Protein 5O99 (pdb70)

B-factor: mean 18.37, std 28.52, range [0.46, 186.75]

Structure (mmCIF, N/CA/C/O backbone):
data_5O99
#
_entry.id   5O99
#
_cell.length_a   29.740
_cell.length_b   52.910
_cell.length_c   31.660
_cell.angle_alpha   90.00
_cell.angle_beta   90.05
_cell.angle_gamma   90.00
#
_symmetry.space_group_name_H-M   'P 1 21 1'
#
loop_
_entity.id
_entity.type
_entity.pdbx_description
1 polymer 'SH3 and multiple ankyrin repeat domains protein 3'
2 non-polymer 2-[BIS-(2-HYDROXY-ETHYL)-AMINO]-2-HYDROXYMETHYL-PROPANE-1,3-DIOL
3 water water
#
loop_
_atom_site.group_PDB
_atom_site.id
_atom_site.type_symbol
_atom_site.label_atom_id
_atom_site.label_alt_id
_atom_site.label_comp_id
_atom_site.label_asym_id
_atom_site.label_entity_id
_atom_site.label_seq_id
_atom_site.pdbx_PDB_ins_code
_atom_site.Cartn_x
_atom_site.Cartn_y
_atom_site.Cartn_z
_atom_site.occupancy
_atom_site.B_iso_or_equiv
_atom_site.auth_seq_id
_atom_site.auth_comp_id
_atom_site.auth_asym_id
_atom_site.auth_atom_id
_atom_site.pdbx_PDB_model_num
ATOM 1 N N . SER A 1 1 ? -1.251 5.763 21.404 1.00 28.84 469 SER B N 1
ATOM 2 C CA . SER A 1 1 ? -2.313 5.606 20.407 1.00 19.19 469 SER B CA 1
ATOM 3 C C . SER A 1 1 ? -2.561 6.932 19.709 1.00 40.20 469 SER B C 1
ATOM 4 O O . SER A 1 1 ? -2.495 7.995 20.291 1.00 26.16 469 SER B O 1
ATOM 11 N N . VAL A 1 2 ? -2.827 6.838 18.419 1.00 59.39 470 VAL B N 1
ATOM 12 C CA . VAL A 1 2 ? -3.151 7.961 17.551 1.00 30.79 470 VAL B CA 1
ATOM 13 C C . VAL A 1 2 ? -4.395 7.456 16.830 1.00 22.92 470 VAL B C 1
ATOM 14 O O . VAL A 1 2 ? -4.410 6.281 16.441 1.00 23.35 470 VAL B O 1
ATOM 27 N N . PRO A 1 3 ? -5.473 8.246 16.715 1.00 14.80 471 PRO B N 1
ATOM 28 C CA . PRO A 1 3 ? -6.620 7.830 15.899 1.00 13.88 471 PRO B CA 1
ATOM 29 C C . PRO A 1 3 ? -6.162 7.517 14.497 1.00 14.50 471 PRO B C 1
ATOM 30 O O . PRO A 1 3 ? -5.188 8.104 14.023 1.00 16.71 471 PRO B O 1
ATOM 41 N N . GLY A 1 4 ? -6.858 6.602 13.826 1.00 10.25 472 GLY B N 1
ATOM 42 C CA . GLY A 1 4 ? -6.612 6.296 12.441 1.00 8.98 472 GLY B CA 1
ATOM 43 C C . GLY A 1 4 ? -5.864 4.991 12.262 1.00 6.12 472 GLY B C 1
ATOM 44 O O . GLY A 1 4 ? -5.885 4.117 13.105 1.00 7.33 472 GLY B O 1
ATOM 48 N N . ARG A 1 5 ? -5.247 4.851 11.094 1.00 4.93 473 ARG B N 1
ATOM 49 C CA . ARG A 1 5 ? -4.710 3.572 10.648 1.00 4.47 473 ARG B CA 1
ATOM 50 C C . ARG A 1 5 ? -3.264 3.685 10.187 1.00 4.82 473 ARG B C 1
ATOM 51 O O . ARG A 1 5 ? -2.826 2.927 9.313 1.00 4.34 473 ARG B O 1
ATOM 72 N N . LYS A 1 6 ? -2.498 4.585 10.831 1.00 5.25 474 LYS B N 1
ATOM 73 C CA . LYS A 1 6 ? -1.083 4.775 10.505 1.00 4.92 474 LYS B CA 1
ATOM 74 C C . LYS A 1 6 ? -0.217 3.709 11.158 1.00 4.95 474 LYS B C 1
ATOM 75 O O . LYS A 1 6 ? -0.181 3.573 12.362 1.00 4.85 474 LYS B O 1
ATOM 94 N N . PHE A 1 7 ? 0.468 2.940 10.320 1.00 4.48 475 PHE B N 1
ATOM 95 C CA . PHE A 1 7 ? 1.495 1.969 10.705 1.00 3.81 475 PHE B CA 1
ATOM 96 C C . PHE A 1 7 ? 2.797 2.298 9.979 1.00 5.25 475 PHE B C 1
ATOM 97 O O . PHE A 1 7 ? 2.826 3.092 9.031 1.00 4.26 475 PHE B O 1
ATOM 114 N N . ILE A 1 8 ? 3.855 1.610 10.425 1.00 4.10 476 ILE B N 1
ATOM 115 C CA . ILE A 1 8 ? 5.186 1.695 9.827 1.00 4.68 476 ILE B CA 1
ATOM 116 C C . ILE A 1 8 ? 5.668 0.273 9.564 1.00 6.24 476 ILE B C 1
ATOM 117 O O . ILE A 1 8 ? 5.498 -0.611 10.413 1.00 4.44 476 ILE B O 1
ATOM 133 N N . ALA A 1 9 ? 6.314 0.070 8.409 1.00 4.31 477 ALA B N 1
ATOM 134 C CA . ALA A 1 9 ? 6.939 -1.218 8.146 1.00 4.33 477 ALA B CA 1
ATOM 135 C C . ALA A 1 9 ? 8.224 -1.354 8.969 1.00 4.24 477 ALA B C 1
ATOM 136 O O . ALA A 1 9 ? 9.129 -0.513 8.862 1.00 5.00 477 ALA B O 1
ATOM 143 N N . VAL A 1 10 ? 8.274 -2.402 9.814 1.00 4.11 478 VAL B N 1
ATOM 144 C CA . VAL A 1 10 ? 9.495 -2.806 10.519 1.00 4.49 478 VAL B CA 1
ATOM 145 C C . VAL A 1 10 ? 10.300 -3.857 9.764 1.00 3.99 478 VAL B C 1
ATOM 146 O O . VAL A 1 10 ? 11.488 -4.033 10.033 1.00 5.36 478 VAL B O 1
ATOM 159 N N . LYS A 1 11 ? 9.663 -4.582 8.839 1.00 4.91 479 LYS B N 1
ATOM 160 C CA . LYS A 1 11 ? 10.276 -5.571 7.991 1.00 5.22 479 LYS B CA 1
ATOM 161 C C . LYS A 1 11 ? 9.932 -5.298 6.544 1.00 4.75 479 LYS B C 1
ATOM 162 O O . LYS A 1 11 ? 8.868 -4.802 6.219 1.00 5.70 479 LYS B O 1
ATOM 181 N N . ALA A 1 12 ? 10.821 -5.736 5.678 1.00 5.00 480 ALA B N 1
ATOM 182 C CA . ALA A 1 12 ? 10.574 -5.714 4.237 1.00 7.22 480 ALA B CA 1
ATOM 183 C C . ALA A 1 12 ? 9.653 -6.875 3.840 1.00 5.96 480 ALA B C 1
ATOM 184 O O . ALA A 1 12 ? 9.482 -7.851 4.560 1.00 5.70 480 ALA B O 1
ATOM 191 N N . HIS A 1 13 ? 9.034 -6.733 2.675 1.00 4.91 481 HIS B N 1
ATOM 192 C CA . HIS A 1 13 ? 8.293 -7.804 2.040 1.00 4.61 481 HIS B CA 1
ATOM 193 C C . HIS A 1 13 ? 8.549 -7.757 0.524 1.00 5.41 481 HIS B C 1
ATOM 194 O O . HIS A 1 13 ? 8.602 -6.682 -0.082 1.00 4.66 481 HIS B O 1
ATOM 208 N N . SER A 1 14 ? 8.723 -8.951 -0.055 1.00 4.49 482 SER B N 1
ATOM 209 C CA . SER A 1 14 ? 8.829 -9.152 -1.487 1.00 4.32 482 SER B CA 1
ATOM 210 C C . SER A 1 14 ? 7.607 -9.934 -1.949 1.00 5.86 482 SER B C 1
ATOM 211 O O . SER A 1 14 ? 7.347 -11.023 -1.422 1.00 5.58 482 SER B O 1
ATOM 219 N N A PRO A 1 15 ? 6.825 -9.430 -2.910 0.70 5.23 483 PRO B N 1
ATOM 220 N N B PRO A 1 15 ? 6.823 -9.419 -2.902 0.30 25.42 483 PRO B N 1
ATOM 221 C CA A PRO A 1 15 ? 5.549 -10.084 -3.240 0.70 5.98 483 PRO B CA 1
ATOM 222 C CA B PRO A 1 15 ? 5.554 -10.076 -3.254 0.30 21.64 483 PRO B CA 1
ATOM 223 C C A PRO A 1 15 ? 5.704 -11.501 -3.797 0.70 6.37 483 PRO B C 1
ATOM 224 C C B PRO A 1 15 ? 5.754 -11.501 -3.750 0.30 13.20 483 PRO B C 1
ATOM 225 O O A PRO A 1 15 ? 6.534 -11.769 -4.663 0.70 9.13 483 PRO B O 1
ATOM 226 O O B PRO A 1 15 ? 6.675 -11.789 -4.518 0.30 12.57 483 PRO B O 1
ATOM 247 N N . GLN A 1 16 ? 4.873 -12.397 -3.298 1.00 6.35 484 GLN B N 1
ATOM 248 C CA . GLN A 1 16 ? 4.921 -13.811 -3.658 1.00 8.76 484 GLN B CA 1
ATOM 249 C C . GLN A 1 16 ? 3.531 -14.376 -3.874 1.00 9.14 484 GLN B C 1
ATOM 250 O O . GLN A 1 16 ? 3.264 -15.533 -3.553 1.00 12.67 484 GLN B O 1
ATOM 264 N N . GLY A 1 17 ? 2.638 -13.587 -4.442 1.00 9.94 485 GLY B N 1
ATOM 265 C CA . GLY A 1 17 ? 1.288 -14.030 -4.686 1.00 8.42 485 GLY B CA 1
ATOM 266 C C . GLY A 1 17 ? 0.479 -12.881 -5.235 1.00 9.54 485 GLY B C 1
ATOM 267 O O . GLY A 1 17 ? 0.825 -11.711 -5.062 1.00 7.51 485 GLY B O 1
ATOM 271 N N . GLU A 1 18 ? -0.632 -13.245 -5.882 1.00 10.58 486 GLU B N 1
ATOM 272 C CA . GLU A 1 18 ? -1.487 -12.265 -6.522 1.00 8.79 486 GLU B CA 1
ATOM 273 C C . GLU A 1 18 ? -1.942 -11.206 -5.524 1.00 9.79 486 GLU B C 1
ATOM 274 O O . GLU A 1 18 ? -2.482 -11.508 -4.471 1.00 13.14 486 GLU B O 1
ATOM 286 N N . GLY A 1 19 ? -1.723 -9.968 -5.841 1.00 5.90 487 GLY B N 1
ATOM 287 C CA . GLY A 1 19 ? -2.241 -8.946 -4.999 1.00 6.11 487 GLY B CA 1
ATOM 288 C C . GLY A 1 19 ? -1.325 -8.514 -3.881 1.00 5.05 487 GLY B C 1
ATOM 289 O O . GLY A 1 19 ? -1.656 -7.572 -3.177 1.00 5.27 487 GLY B O 1
ATOM 293 N N . GLU A 1 20 ? -0.185 -9.156 -3.715 1.00 4.15 488 GLU B N 1
ATOM 294 C CA . GLU A 1 20 ? 0.799 -8.705 -2.731 1.00 4.43 488 GLU B CA 1
ATOM 295 C C . GLU A 1 20 ? 1.555 -7.477 -3.213 1.00 4.55 488 GLU B C 1
ATOM 296 O O . GLU A 1 20 ? 1.806 -7.304 -4.419 1.00 5.32 488 GLU B O 1
ATOM 308 N N . ILE A 1 21 ? 1.915 -6.619 -2.251 1.00 4.32 489 ILE B N 1
ATOM 309 C CA . ILE A 1 21 ? 2.720 -5.439 -2.526 1.00 4.04 489 ILE B CA 1
ATOM 310 C C . ILE A 1 21 ? 4.055 -5.586 -1.777 1.00 5.46 489 ILE B C 1
ATOM 311 O O . ILE A 1 21 ? 4.119 -6.233 -0.701 1.00 4.59 489 ILE B O 1
ATOM 327 N N A PRO A 1 22 ? 5.128 -4.973 -2.287 0.70 4.10 490 PRO B N 1
ATOM 328 N N B PRO A 1 22 ? 5.128 -4.989 -2.290 0.30 7.39 490 PRO B N 1
ATOM 329 C CA A PRO A 1 22 ? 6.359 -4.904 -1.506 0.70 5.23 490 PRO B CA 1
ATOM 330 C CA B PRO A 1 22 ? 6.368 -4.912 -1.518 0.30 27.71 490 PRO B CA 1
ATOM 331 C C A PRO A 1 22 ? 6.207 -3.962 -0.337 0.70 5.23 490 PRO B C 1
ATOM 332 C C B PRO A 1 22 ? 6.234 -3.948 -0.351 0.30 10.11 490 PRO B C 1
ATOM 333 O O A PRO A 1 22 ? 5.376 -3.061 -0.335 0.70 5.24 490 PRO B O 1
ATOM 334 O O B PRO A 1 22 ? 5.407 -3.034 -0.341 0.30 6.14 490 PRO B O 1
ATOM 355 N N . LEU A 1 23 ? 7.079 -4.175 0.646 1.00 5.14 491 LEU B N 1
ATOM 356 C CA . LEU A 1 23 ? 7.259 -3.262 1.779 1.00 4.38 491 LEU B CA 1
ATOM 357 C C . LEU A 1 23 ? 8.755 -3.073 1.998 1.00 4.40 491 LEU B C 1
ATOM 358 O O . LEU A 1 23 ? 9.537 -3.964 1.776 1.00 4.51 491 LEU B O 1
ATOM 374 N N . HIS A 1 24 ? 9.115 -1.899 2.428 1.00 4.40 492 HIS B N 1
ATOM 375 C CA . HIS A 1 24 ? 10.469 -1.578 2.813 1.00 4.02 492 HIS B CA 1
ATOM 376 C C . HIS A 1 24 ? 10.426 -0.959 4.203 1.00 4.29 492 HIS B C 1
ATOM 377 O O . HIS A 1 24 ? 9.578 -0.131 4.484 1.00 4.40 492 HIS B O 1
ATOM 392 N N . ARG A 1 25 ? 11.391 -1.341 5.055 1.00 4.19 493 ARG B N 1
ATOM 393 C CA . ARG A 1 25 ? 11.475 -0.831 6.412 1.00 4.43 493 ARG B CA 1
ATOM 394 C C . ARG A 1 25 ? 11.436 0.699 6.427 1.00 6.81 493 ARG B C 1
ATOM 395 O O . ARG A 1 25 ? 12.153 1.362 5.658 1.00 5.18 493 ARG B O 1
ATOM 416 N N . GLY A 1 26 ? 10.605 1.254 7.328 1.00 4.28 494 GLY B N 1
ATOM 417 C CA . GLY A 1 26 ? 10.463 2.666 7.530 1.00 4.95 494 GLY B CA 1
ATOM 418 C C . GLY A 1 26 ? 9.322 3.300 6.759 1.00 6.50 494 GLY B C 1
ATOM 419 O O . GLY A 1 26 ? 8.950 4.419 7.063 1.00 6.84 494 GLY B O 1
ATOM 423 N N . GLU A 1 27 ? 8.778 2.632 5.759 1.00 4.24 495 GLU B N 1
ATOM 424 C CA . GLU A 1 27 ? 7.652 3.171 5.020 1.00 5.52 495 GLU B CA 1
ATOM 425 C C . GLU A 1 27 ? 6.390 3.315 5.892 1.00 5.87 495 GLU B C 1
ATOM 426 O O . GLU A 1 27 ? 6.038 2.451 6.696 1.00 4.47 495 GLU B O 1
ATOM 438 N N . ALA A 1 28 ? 5.680 4.411 5.645 1.00 5.11 496 ALA B N 1
ATOM 439 C CA . ALA A 1 28 ? 4.295 4.570 6.105 1.00 5.76 496 ALA B CA 1
ATOM 440 C C . ALA A 1 28 ? 3.344 3.595 5.400 1.00 5.16 496 ALA B C 1
ATOM 441 O O . ALA A 1 28 ? 3.357 3.470 4.167 1.00 6.53 496 ALA B O 1
ATOM 448 N N . VAL A 1 29 ? 2.499 2.913 6.187 1.00 4.67 497 VAL B N 1
ATOM 449 C CA . VAL A 1 29 ? 1.529 1.942 5.681 1.00 4.76 497 VAL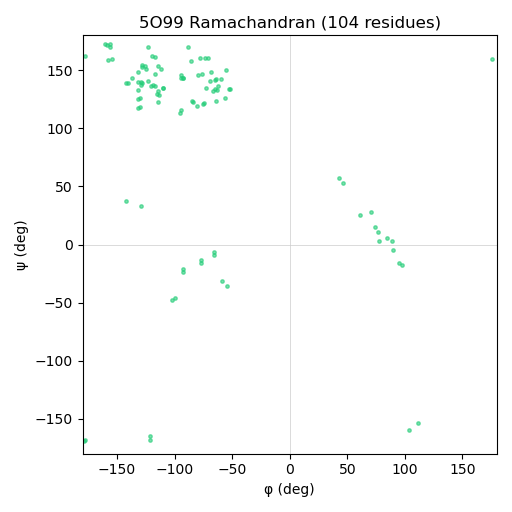 B CA 1
ATOM 450 C C . VAL A 1 29 ? 0.175 2.281 6.328 1.00 4.70 497 VAL B C 1
ATOM 451 O O . VAL A 1 29 ? 0.092 2.344 7.548 1.00 4.97 497 VAL B O 1
ATOM 464 N N . LYS A 1 30 ? -0.866 2.487 5.520 1.00 3.83 498 LYS B N 1
ATOM 465 C CA . LYS A 1 30 ? -2.226 2.632 6.057 1.00 4.03 498 LYS B CA 1
ATOM 466 C C . LYS A 1 30 ? -2.914 1.273 6.009 1.00 4.45 498 LYS B C 1
ATOM 467 O O . LYS A 1 30 ? -3.152 0.742 4.927 1.00 4.53 498 LYS B O 1
ATOM 486 N N . VAL A 1 31 ? -3.250 0.716 7.176 1.00 4.18 499 VAL B N 1
ATOM 487 C CA . VAL A 1 31 ? -3.858 -0.614 7.247 1.00 3.98 499 VAL B CA 1
ATOM 488 C C . VAL A 1 31 ? -5.359 -0.510 7.035 1.00 3.70 499 VAL B C 1
ATOM 489 O O . VAL A 1 31 ? -6.062 0.202 7.752 1.00 4.38 499 VAL B O 1
ATOM 502 N N . LEU A 1 32 ? -5.845 -1.225 6.034 1.00 3.46 500 LEU B N 1
ATOM 503 C CA . LEU A 1 32 ? -7.245 -1.159 5.580 1.00 4.35 500 LEU B CA 1
ATOM 504 C C . LEU A 1 32 ? -8.116 -2.293 6.094 1.00 4.13 500 LEU B C 1
ATOM 505 O O . LEU A 1 32 ? -9.244 -2.052 6.523 1.00 4.68 500 LEU B O 1
ATOM 521 N N . SER A 1 33 ? -7.628 -3.517 6.015 1.00 4.47 501 SER B N 1
ATOM 522 C CA . SER A 1 33 ? -8.430 -4.693 6.326 1.00 4.37 501 SER B CA 1
ATOM 523 C C . SER A 1 33 ? -7.470 -5.852 6.612 1.00 4.22 501 SER B C 1
ATOM 524 O O . SER A 1 33 ? -6.263 -5.727 6.433 1.00 4.36 501 SER B O 1
ATOM 532 N N . ILE A 1 34 ? -8.020 -6.975 7.066 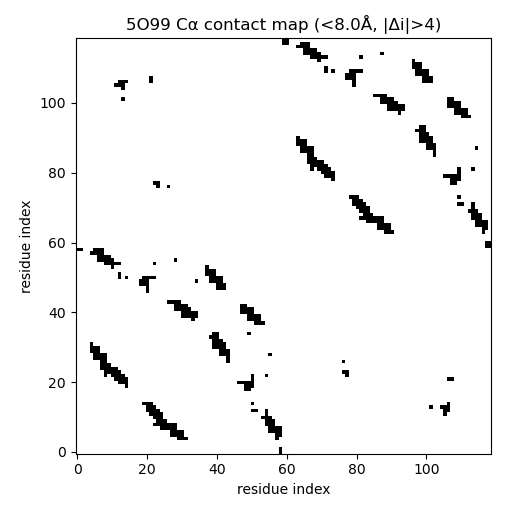1.00 4.40 502 ILE B N 1
ATOM 533 C CA . ILE A 1 34 ? -7.261 -8.190 7.313 1.00 4.19 502 ILE B CA 1
ATOM 534 C C . ILE A 1 34 ? -7.704 -9.303 6.352 1.00 5.15 502 ILE B C 1
ATOM 535 O O . ILE A 1 34 ? -8.837 -9.326 5.865 1.00 5.43 502 ILE B O 1
ATOM 551 N N . GLY A 1 35 ? -6.784 -10.233 6.087 1.00 4.67 503 GLY B N 1
ATOM 552 C CA . GLY A 1 35 ? -7.001 -11.336 5.199 1.00 5.82 503 GLY B CA 1
ATOM 553 C C . GLY A 1 35 ? -6.793 -12.629 5.924 1.00 8.36 503 GLY B C 1
ATOM 554 O O . GLY A 1 35 ? -6.698 -12.626 7.136 1.00 8.12 503 GLY B O 1
ATOM 558 N N . GLU A 1 36 ? -6.723 -13.731 5.204 1.00 7.84 504 GLU B N 1
ATOM 559 C CA . GLU A 1 36 ? -6.428 -15.020 5.768 1.00 10.54 504 GLU B CA 1
ATOM 560 C C . GLU A 1 36 ? -4.916 -15.212 5.861 1.00 7.42 504 GLU B C 1
ATOM 561 O O . GLU A 1 36 ? -4.136 -14.624 5.148 1.00 6.66 504 GLU B O 1
ATOM 573 N N . GLY A 1 37 ? -4.522 -16.102 6.734 1.00 7.00 505 GLY B N 1
ATOM 574 C CA . GLY A 1 37 ? -3.175 -16.600 6.745 1.00 7.12 505 GLY B CA 1
ATOM 575 C C . GLY A 1 37 ? -2.123 -15.620 7.192 1.00 6.89 505 GLY B C 1
ATOM 576 O O . GLY A 1 37 ? -0.974 -15.724 6.773 1.00 6.89 505 GLY B O 1
ATOM 580 N N . GLY A 1 38 ? -2.490 -14.669 8.021 1.00 6.46 506 GLY B N 1
ATOM 581 C CA . GLY A 1 38 ? -1.555 -13.722 8.573 1.00 5.00 506 GLY B CA 1
ATOM 582 C C . GLY A 1 38 ? -1.278 -12.524 7.682 1.00 5.76 506 GLY B C 1
ATOM 583 O O . GLY A 1 38 ? -0.392 -11.734 7.998 1.00 7.69 506 GLY B O 1
ATOM 587 N N . PHE A 1 39 ? -1.971 -12.391 6.572 1.00 4.17 507 PHE B N 1
ATOM 588 C CA . PHE A 1 39 ? -1.817 -11.261 5.692 1.00 4.07 507 PHE B CA 1
ATOM 589 C C . PHE A 1 39 ? -2.828 -10.177 6.056 1.00 3.92 507 PHE B C 1
ATOM 590 O O . PHE A 1 39 ? -3.982 -10.460 6.371 1.00 4.91 507 PHE B O 1
ATOM 607 N N . TRP A 1 40 ? -2.379 -8.929 5.928 1.00 4.21 508 TRP B N 1
ATOM 608 C CA . TRP A 1 40 ? -3.206 -7.731 6.035 1.00 4.00 508 TRP B CA 1
ATOM 609 C C . TRP A 1 40 ? -3.141 -6.973 4.713 1.00 3.68 508 TRP B C 1
ATOM 610 O O . TRP A 1 40 ? -2.212 -7.166 3.907 1.00 3.71 508 TRP B O 1
ATOM 631 N N . GLU A 1 41 ? -4.100 -6.080 4.527 1.00 3.53 509 GLU B N 1
ATOM 632 C CA . GLU A 1 41 ? -4.190 -5.226 3.355 1.00 3.49 509 GLU B CA 1
ATOM 633 C C . GLU A 1 41 ? -3.889 -3.812 3.792 1.00 3.56 509 GLU B C 1
ATOM 634 O O . GLU A 1 41 ? -4.430 -3.340 4.788 1.00 3.71 509 GLU B O 1
ATOM 646 N N . GLY A 1 42 ? -3.053 -3.116 3.014 1.00 3.88 510 GLY B N 1
ATOM 647 C CA . GLY A 1 42 ? -2.732 -1.732 3.318 1.00 3.70 510 GLY B CA 1
ATOM 648 C C . GLY A 1 42 ? -2.288 -0.976 2.093 1.00 3.43 510 GLY B C 1
ATOM 649 O O . GLY A 1 42 ? -2.089 -1.538 1.004 1.00 4.26 510 GLY B O 1
ATOM 653 N N . THR A 1 43 ? -2.190 0.335 2.284 1.00 4.17 511 THR B N 1
ATOM 654 C CA . THR A 1 43 ? -1.841 1.286 1.235 1.00 4.40 511 THR B CA 1
ATOM 655 C C . THR A 1 43 ? -0.485 1.936 1.522 1.00 4.57 511 THR B C 1
ATOM 656 O O . THR A 1 43 ? -0.258 2.439 2.634 1.00 4.75 511 THR B O 1
ATOM 667 N N . VAL A 1 44 ? 0.408 1.905 0.504 1.00 4.78 512 VAL B N 1
ATOM 668 C CA . VAL A 1 44 ? 1.722 2.527 0.519 1.00 4.69 512 VAL B CA 1
ATOM 669 C C . VAL A 1 44 ? 1.858 3.307 -0.773 1.00 5.85 512 VAL B C 1
ATOM 670 O O . VAL A 1 44 ? 1.818 2.707 -1.843 1.00 5.07 512 VAL B O 1
ATOM 683 N N . LYS A 1 45 ? 2.007 4.635 -0.680 1.00 6.10 513 LYS B N 1
ATOM 684 C CA . LYS A 1 45 ? 2.336 5.482 -1.828 1.00 6.56 513 LYS B CA 1
ATOM 685 C C . LYS A 1 45 ? 1.473 5.143 -3.040 1.00 10.27 513 LYS B C 1
ATOM 686 O O . LYS A 1 45 ? 1.966 4.885 -4.150 1.00 8.27 513 LYS B O 1
ATOM 705 N N . GLY A 1 46 ? 0.172 5.145 -2.808 1.00 5.78 514 GLY B N 1
ATOM 706 C CA . GLY A 1 46 ? -0.772 5.006 -3.900 1.00 7.42 514 GLY B CA 1
ATOM 707 C C . GLY A 1 46 ? -0.963 3.623 -4.486 1.00 6.43 514 GLY B C 1
ATOM 708 O O . GLY A 1 46 ? -1.623 3.477 -5.518 1.00 6.56 514 GLY B O 1
ATOM 712 N N . ARG A 1 47 ? -0.433 2.608 -3.838 1.00 4.42 515 ARG B N 1
ATOM 713 C CA . ARG A 1 47 ? -0.710 1.217 -4.156 1.00 4.55 515 ARG B CA 1
ATOM 714 C C . ARG A 1 47 ? -1.261 0.506 -2.920 1.00 4.08 515 ARG B C 1
ATOM 715 O O . ARG A 1 47 ? -0.813 0.744 -1.818 1.00 5.27 515 ARG B O 1
ATOM 736 N N . THR A 1 48 ? -2.250 -0.359 -3.136 1.00 4.58 516 THR B N 1
ATOM 737 C CA . THR A 1 48 ? -2.874 -1.158 -2.081 1.00 4.27 516 THR B CA 1
ATOM 738 C C . THR A 1 48 ? -2.718 -2.647 -2.368 1.00 4.11 516 THR B C 1
ATOM 739 O O . THR A 1 48 ? -2.955 -3.090 -3.496 1.00 5.53 516 THR B O 1
ATOM 750 N N . GLY A 1 49 ? -2.379 -3.417 -1.336 1.00 3.30 517 GLY B N 1
ATOM 751 C CA . GLY A 1 49 ? -2.307 -4.848 -1.501 1.00 4.05 517 GLY B CA 1
ATOM 752 C C . GLY A 1 49 ? -1.957 -5.534 -0.208 1.00 3.37 517 GLY B C 1
ATOM 753 O O . GLY A 1 49 ? -1.987 -4.947 0.858 1.00 3.86 517 GLY B O 1
ATOM 757 N N . TRP A 1 50 ? -1.646 -6.797 -0.347 1.00 4.08 518 TRP B N 1
ATOM 758 C CA . TRP A 1 50 ? -1.463 -7.737 0.756 1.00 3.67 518 TRP B CA 1
ATOM 759 C C . TRP A 1 50 ? 0.017 -7.8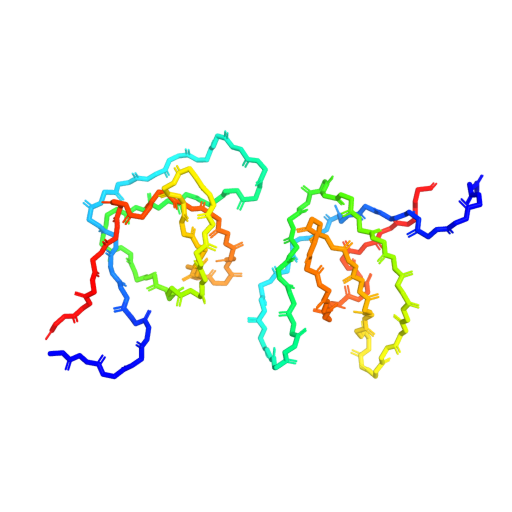59 1.164 1.00 3.17 518 TRP B C 1
ATOM 760 O O . TRP A 1 50 ? 0.916 -7.854 0.318 1.00 4.08 518 TRP B O 1
ATOM 781 N N . PHE A 1 51 ? 0.236 -8.059 2.473 1.00 3.55 519 PHE B N 1
ATOM 782 C CA . PHE A 1 51 ? 1.571 -8.297 3.022 1.00 3.45 519 PHE B CA 1
ATOM 783 C C . PHE A 1 51 ? 1.411 -8.999 4.347 1.00 3.52 519 PHE B C 1
ATOM 784 O O . PHE A 1 51 ? 0.350 -8.915 4.970 1.00 3.64 519 PHE B O 1
ATOM 801 N N . PRO A 1 52 ? 2.438 -9.685 4.826 1.00 4.04 520 PRO B N 1
ATOM 802 C CA . PRO A 1 52 ? 2.353 -10.304 6.154 1.00 3.98 520 PRO B CA 1
ATOM 803 C C . PRO A 1 52 ? 2.189 -9.235 7.253 1.00 4.36 520 PRO B C 1
ATOM 804 O O . PRO A 1 52 ? 2.934 -8.246 7.318 1.00 4.10 520 PRO B O 1
ATOM 815 N N . ALA A 1 53 ? 1.237 -9.476 8.165 1.00 3.65 521 ALA B N 1
ATOM 816 C CA . ALA A 1 53 ? 0.971 -8.525 9.236 1.00 4.98 521 ALA B CA 1
ATOM 817 C C . ALA A 1 53 ? 2.211 -8.288 10.098 1.00 4.77 521 ALA B C 1
ATOM 818 O O . ALA A 1 53 ? 2.396 -7.195 10.642 1.00 4.65 521 ALA B O 1
ATOM 825 N N . ASP A 1 54 ? 3.050 -9.309 10.227 1.00 4.23 522 ASP B N 1
ATOM 826 C CA . ASP A 1 54 ? 4.254 -9.172 11.056 1.00 5.57 522 ASP B CA 1
ATOM 827 C C . ASP A 1 54 ? 5.256 -8.155 10.490 1.00 3.99 522 ASP B C 1
ATOM 828 O O . ASP A 1 54 ? 6.175 -7.756 11.214 1.00 4.87 522 ASP B O 1
ATOM 837 N N . CYS A 1 55 ? 5.043 -7.653 9.261 1.00 3.61 523 CYS B N 1
ATOM 838 C CA . CYS A 1 55 ? 5.879 -6.610 8.702 1.00 3.62 523 CYS B CA 1
ATOM 839 C C . CYS A 1 55 ? 5.600 -5.196 9.242 1.00 4.17 523 CYS B C 1
ATOM 840 O O . CYS A 1 55 ? 6.417 -4.299 8.995 1.00 4.43 523 CYS B O 1
ATOM 848 N N . VAL A 1 56 ? 4.473 -4.959 9.950 1.00 3.56 524 VAL B N 1
ATOM 849 C CA . VAL A 1 56 ? 4.072 -3.604 10.295 1.00 3.76 524 VAL B CA 1
ATOM 850 C C . VAL A 1 56 ? 3.780 -3.471 11.778 1.00 3.92 524 VAL B C 1
ATOM 851 O O . VAL A 1 56 ? 3.396 -4.437 12.442 1.00 3.88 524 VAL B O 1
ATOM 864 N N . GLU A 1 57 ? 3.937 -2.243 12.276 1.00 3.32 525 GLU B N 1
ATOM 865 C CA . GLU A 1 57 ? 3.625 -1.860 13.632 1.00 3.83 525 GLU B CA 1
ATOM 866 C C . GLU A 1 57 ? 2.877 -0.525 13.654 1.00 4.53 525 GLU B C 1
ATOM 867 O O . GLU A 1 57 ? 3.183 0.384 12.876 1.00 4.02 525 GLU B O 1
ATOM 879 N N A GLU A 1 58 ? 1.911 -0.402 14.570 0.74 4.00 526 GLU B N 1
ATOM 880 N N B GLU A 1 58 ? 1.935 -0.409 14.581 0.26 9.43 526 GLU B N 1
ATOM 881 C CA A GLU A 1 58 ? 1.164 0.841 14.688 0.74 3.80 526 GLU B CA 1
ATOM 882 C CA B GLU A 1 58 ? 1.151 0.804 14.753 0.26 9.27 526 GLU B CA 1
ATOM 883 C C A GLU A 1 58 ? 2.040 1.981 15.210 0.74 5.63 526 GLU B C 1
ATOM 884 C C B GLU A 1 58 ? 2.026 1.968 15.237 0.26 7.84 526 GLU B C 1
ATOM 885 O O A GLU A 1 58 ? 2.901 1.807 16.073 0.74 5.43 526 GLU B O 1
ATOM 886 O O B GLU A 1 58 ? 2.889 1.799 16.101 0.26 5.16 526 GLU B O 1
ATOM 909 N N . VAL A 1 59 ? 1.815 3.152 14.656 1.00 6.49 527 VAL B N 1
ATOM 910 C CA . VAL A 1 59 ? 2.315 4.376 15.226 1.00 8.40 527 VAL B CA 1
ATOM 911 C C . VAL A 1 59 ? 1.434 4.798 16.412 1.00 18.54 527 VAL B C 1
ATOM 912 O O . VAL A 1 59 ? 1.896 4.851 17.540 1.00 35.94 527 VAL B O 1
ATOM 925 N N . SER B 1 1 ? 13.898 -13.211 -28.068 1.00 92.99 469 SER A N 1
ATOM 926 C CA . SER B 1 1 ? 12.944 -12.773 -27.005 1.00 77.19 469 SER A CA 1
ATOM 927 C C . SER B 1 1 ? 12.606 -13.965 -26.138 1.00 33.53 469 SER A C 1
ATOM 928 O O . SER B 1 1 ? 12.279 -14.999 -26.657 1.00 45.45 469 SER A O 1
ATOM 935 N N . VAL B 1 2 ? 12.610 -13.860 -24.818 1.00 19.68 470 VAL A N 1
ATOM 936 C CA . VAL B 1 2 ? 12.230 -14.959 -23.932 1.00 12.45 470 VAL A CA 1
ATOM 937 C C . VAL B 1 2 ? 10.956 -14.598 -23.160 1.00 10.86 470 VAL A C 1
ATOM 938 O O . VAL B 1 2 ? 10.862 -13.527 -22.625 1.00 7.69 470 VAL A O 1
ATOM 951 N N . PRO B 1 3 ? 9.973 -15.440 -23.084 1.00 9.17 471 PRO A N 1
ATOM 952 C CA . PRO B 1 3 ? 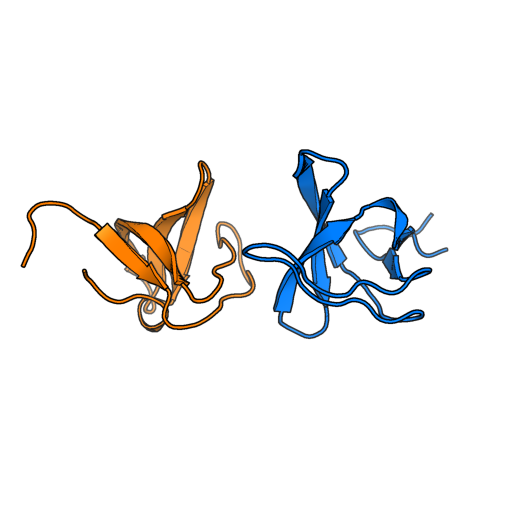8.734 -15.123 -22.344 1.00 8.57 471 PRO A CA 1
ATOM 953 C C . PRO B 1 3 ? 9.010 -14.845 -20.868 1.00 9.20 471 PRO A C 1
ATOM 954 O O . PRO B 1 3 ? 9.870 -15.467 -20.250 1.00 8.52 471 PRO A O 1
ATOM 965 N N . GLY B 1 4 ? 8.280 -13.888 -20.318 1.00 7.11 472 GLY A N 1
ATOM 966 C CA . GLY B 1 4 ? 8.395 -13.541 -18.920 1.00 8.39 472 GLY A CA 1
ATOM 967 C C . GLY B 1 4 ? 8.998 -12.175 -18.671 1.00 5.36 472 GLY A C 1
ATOM 968 O O . GLY B 1 4 ? 8.901 -11.285 -19.494 1.00 6.13 472 GLY A O 1
ATOM 972 N N . ARG B 1 5 ? 9.619 -12.023 -17.500 1.00 4.73 473 ARG A N 1
ATOM 973 C CA . ARG B 1 5 ? 10.170 -10.756 -17.033 1.00 4.96 473 ARG A CA 1
ATOM 974 C C . ARG B 1 5 ? 11.625 -10.889 -16.607 1.00 4.12 473 ARG A C 1
ATOM 975 O O . ARG B 1 5 ? 12.084 -10.172 -15.705 1.00 5.00 473 ARG A O 1
ATOM 996 N N A LYS B 1 6 ? 12.370 -11.750 -17.290 0.87 4.37 474 LYS A N 1
ATOM 997 N N B LYS B 1 6 ? 12.383 -11.739 -17.290 0.13 4.82 474 LYS A N 1
ATOM 998 C CA A LYS B 1 6 ? 13.785 -11.978 -16.973 0.87 4.72 474 LYS A CA 1
ATOM 999 C CA B LYS B 1 6 ? 13.773 -11.986 -16.931 0.13 4.85 474 LYS A CA 1
ATOM 1000 C C A LYS B 1 6 ? 14.693 -10.930 -17.607 0.87 4.79 474 LYS A C 1
ATOM 1001 C C B LYS B 1 6 ? 14.684 -10.951 -17.580 0.13 6.48 474 LYS A C 1
ATOM 1002 O O A LYS B 1 6 ? 14.809 -10.806 -18.843 0.87 4.60 474 LYS A O 1
ATOM 1003 O O B LYS B 1 6 ? 14.767 -10.852 -18.811 0.13 4.78 474 LYS A O 1
ATOM 1040 N N . PHE B 1 7 ? 15.354 -10.189 -16.733 1.00 3.81 475 PHE A N 1
ATOM 1041 C CA . PHE B 1 7 ? 16.352 -9.195 -17.078 1.00 3.90 475 PHE A CA 1
ATOM 1042 C C . PHE B 1 7 ? 17.661 -9.532 -16.361 1.00 4.25 475 PHE A C 1
ATOM 1043 O O . PHE B 1 7 ? 17.712 -10.342 -15.436 1.00 4.25 475 PHE A O 1
ATOM 1060 N N . ILE B 1 8 ? 18.727 -8.838 -16.771 1.00 4.08 476 ILE A N 1
ATOM 1061 C CA . ILE B 1 8 ? 20.055 -8.940 -16.180 1.00 4.05 476 ILE A CA 1
ATOM 1062 C C . ILE B 1 8 ? 20.555 -7.533 -15.937 1.00 4.05 476 ILE A C 1
ATOM 1063 O O . ILE B 1 8 ? 20.356 -6.652 -16.777 1.00 4.22 476 ILE A O 1
ATOM 1079 N N . ALA B 1 9 ? 21.223 -7.312 -14.798 1.00 4.03 477 ALA A N 1
ATOM 1080 C CA . ALA B 1 9 ? 21.857 -6.006 -14.554 1.00 4.06 477 ALA A CA 1
ATOM 1081 C C . ALA B 1 9 ? 23.137 -5.855 -15.381 1.00 4.51 477 ALA A C 1
ATOM 1082 O O . ALA B 1 9 ? 24.052 -6.662 -15.273 1.00 4.80 477 ALA A O 1
ATOM 1089 N N . VAL B 1 10 ? 23.176 -4.835 -16.216 1.00 3.71 478 VAL A N 1
ATOM 1090 C CA . VAL B 1 10 ? 24.374 -4.444 -16.944 1.00 3.64 478 VAL A CA 1
ATOM 1091 C C . VAL B 1 10 ? 25.185 -3.384 -16.197 1.00 4.29 478 VAL A C 1
ATOM 1092 O O . VAL B 1 10 ? 26.384 -3.266 -16.427 1.00 4.46 478 VAL A O 1
ATOM 1105 N N . LYS B 1 11 ? 24.553 -2.615 -15.315 1.00 5.27 479 LYS A N 1
ATOM 1106 C CA . LYS B 1 11 ? 25.188 -1.637 -14.469 1.00 5.24 479 LYS A CA 1
ATOM 1107 C C . LYS B 1 11 ? 24.833 -1.921 -13.023 1.00 4.75 479 LYS A C 1
ATOM 1108 O O . LYS B 1 11 ? 23.778 -2.454 -12.722 1.00 5.88 479 LYS A O 1
ATOM 1127 N N . ALA B 1 12 ? 25.749 -1.552 -12.143 1.00 5.60 480 ALA A N 1
ATOM 1128 C CA . ALA B 1 12 ? 25.511 -1.570 -10.699 1.00 4.51 480 ALA A CA 1
ATOM 1129 C C . ALA B 1 12 ? 24.578 -0.429 -10.278 1.00 5.45 480 ALA A C 1
ATOM 1130 O O . ALA B 1 12 ? 24.402 0.578 -10.958 1.00 6.78 480 ALA A O 1
ATOM 1137 N N . HIS B 1 13 ? 23.998 -0.588 -9.102 1.00 4.29 481 HIS A N 1
ATOM 1138 C CA . HIS B 1 13 ? 23.245 0.475 -8.460 1.00 4.06 481 HIS A CA 1
ATOM 1139 C C . HIS B 1 13 ? 23.504 0.441 -6.956 1.00 4.38 481 HIS A C 1
ATOM 1140 O O . HIS B 1 13 ? 23.539 -0.637 -6.354 1.00 4.87 481 HIS A O 1
ATOM 1154 N N . SER B 1 14 ? 23.664 1.625 -6.377 1.00 3.88 482 SER A N 1
ATOM 1155 C CA . SER B 1 14 ? 23.799 1.771 -4.936 1.00 4.04 482 SER A CA 1
ATOM 1156 C C . SER B 1 14 ? 22.577 2.545 -4.447 1.00 5.48 482 SER A C 1
ATOM 1157 O O . SER B 1 14 ? 22.311 3.648 -4.946 1.00 5.33 482 SER A O 1
ATOM 1165 N N . PRO B 1 15 ? 21.779 2.002 -3.508 1.00 5.34 483 PRO A N 1
ATOM 1166 C CA . PRO B 1 15 ? 20.544 2.688 -3.108 1.00 5.51 483 PRO A CA 1
ATOM 1167 C C . PRO B 1 15 ? 20.774 4.071 -2.479 1.00 6.73 483 PRO A C 1
ATOM 1168 O O . PRO B 1 15 ? 21.651 4.279 -1.642 1.00 8.05 483 PRO A O 1
ATOM 1179 N N . GLN B 1 16 ? 19.953 4.998 -2.915 1.00 6.94 484 GLN A N 1
ATOM 1180 C CA . GLN B 1 16 ? 19.937 6.390 -2.520 1.00 9.75 484 GLN A CA 1
ATOM 1181 C C . GLN B 1 16 ? 18.486 6.901 -2.427 1.00 8.47 484 GLN A C 1
ATOM 1182 O O . GLN B 1 16 ? 18.200 8.042 -2.762 1.00 12.72 484 GLN A O 1
ATOM 1196 N N . GLY B 1 17 ? 17.552 6.089 -1.966 1.00 5.95 485 GLY A N 1
ATOM 1197 C CA . GLY B 1 17 ? 16.194 6.543 -1.809 1.00 6.81 485 GLY A CA 1
ATOM 1198 C C . GLY B 1 17 ? 15.357 5.432 -1.220 1.00 8.84 485 GLY A C 1
ATOM 1199 O O . GLY B 1 17 ? 15.729 4.258 -1.262 1.00 5.92 485 GLY A O 1
ATOM 1203 N N . GLU B 1 18 ? 14.181 5.831 -0.680 1.00 10.66 486 GLU A N 1
ATOM 1204 C CA . GLU B 1 18 ? 13.348 4.881 0.022 1.00 8.80 486 GLU A CA 1
ATOM 1205 C C . GLU B 1 18 ? 12.867 3.797 -0.920 1.00 6.37 486 GLU A C 1
ATOM 1206 O O . GLU B 1 18 ? 12.305 4.055 -1.984 1.00 7.61 486 GLU A O 1
ATOM 1218 N N . GLY B 1 19 ? 13.166 2.582 -0.538 1.00 6.07 487 GLY A N 1
ATOM 1219 C CA . GLY B 1 19 ? 12.709 1.457 -1.302 1.00 6.09 487 GLY A CA 1
ATOM 1220 C C . GLY B 1 19 ? 13.632 1.006 -2.405 1.00 5.77 487 GLY A C 1
ATOM 1221 O O . GLY B 1 19 ? 13.274 0.080 -3.147 1.00 5.30 487 GLY A O 1
ATOM 1225 N N . GLU B 1 20 ? 14.8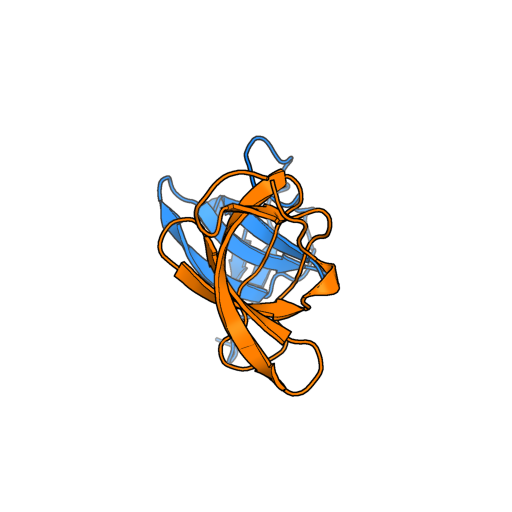07 1.631 -2.542 1.00 4.65 488 GLU A N 1
ATOM 1226 C CA . GLU B 1 20 ? 15.754 1.233 -3.589 1.00 4.52 488 GLU A CA 1
ATOM 1227 C C . GLU B 1 20 ? 16.494 0.002 -3.121 1.00 4.67 488 GLU A C 1
ATOM 1228 O O . GLU B 1 20 ? 16.753 -0.167 -1.928 1.00 4.71 488 GLU A O 1
ATOM 1240 N N . ILE B 1 21 ? 16.804 -0.860 -4.082 1.00 4.29 489 ILE A N 1
ATOM 1241 C CA . ILE B 1 21 ? 17.655 -2.014 -3.880 1.00 5.09 489 ILE A CA 1
ATOM 1242 C C . ILE B 1 21 ? 18.968 -1.825 -4.637 1.00 4.61 489 ILE A C 1
ATOM 1243 O O . ILE B 1 21 ? 18.980 -1.178 -5.704 1.00 5.11 489 ILE A O 1
ATOM 1259 N N . PRO B 1 22 ? 20.073 -2.410 -4.152 1.00 4.37 490 PRO A N 1
ATOM 1260 C CA . PRO B 1 22 ? 21.292 -2.419 -4.946 1.00 5.18 490 PRO A CA 1
ATOM 1261 C C . PRO B 1 22 ? 21.135 -3.368 -6.122 1.00 4.61 490 PRO A C 1
ATOM 1262 O O . PRO B 1 22 ? 20.326 -4.283 -6.109 1.00 5.33 490 PRO A O 1
ATOM 1273 N N . LEU B 1 23 ? 21.989 -3.156 -7.118 1.00 4.28 491 LEU A N 1
ATOM 1274 C CA . LEU B 1 23 ? 22.203 -4.075 -8.234 1.00 3.57 491 LEU A CA 1
ATOM 1275 C C . LEU B 1 23 ? 23.701 -4.280 -8.425 1.00 4.06 491 LEU A C 1
ATOM 1276 O O . LEU B 1 23 ? 24.491 -3.394 -8.188 1.00 4.35 491 LEU A O 1
ATOM 1292 N N . HIS B 1 24 ? 24.078 -5.457 -8.876 1.00 3.71 492 HIS A N 1
ATOM 1293 C CA . HIS B 1 24 ? 25.454 -5.798 -9.224 1.00 3.76 492 HIS A CA 1
ATOM 1294 C C . HIS B 1 24 ? 25.422 -6.398 -10.610 1.00 3.94 492 HIS A C 1
ATOM 1295 O O . HIS B 1 24 ? 24.555 -7.183 -10.933 1.00 4.06 492 HIS A O 1
ATOM 1309 N N . ARG B 1 25 ? 26.376 -5.995 -11.432 1.00 3.90 493 ARG A N 1
ATOM 1310 C CA . ARG B 1 25 ? 26.415 -6.459 -12.804 1.00 3.83 493 ARG A CA 1
ATOM 1311 C C . ARG B 1 25 ? 26.370 -7.993 -12.838 1.00 4.53 493 ARG A C 1
ATOM 1312 O O . ARG B 1 25 ? 27.099 -8.686 -12.107 1.00 4.91 493 ARG A O 1
ATOM 1333 N N . GLY B 1 26 ? 25.522 -8.516 -13.712 1.00 4.33 494 GLY A N 1
ATOM 1334 C CA . GLY B 1 26 ? 25.357 -9.925 -13.946 1.00 5.11 494 GLY A CA 1
ATOM 1335 C C . GLY B 1 26 ? 24.192 -10.551 -13.196 1.00 4.78 494 GLY A C 1
ATOM 1336 O O . GLY B 1 26 ? 23.768 -11.646 -13.549 1.00 5.76 494 GLY A O 1
ATOM 1340 N N . GLU B 1 27 ? 23.679 -9.888 -12.174 1.00 4.51 495 GLU A N 1
ATOM 1341 C CA . GLU B 1 27 ? 22.545 -10.406 -11.395 1.00 5.73 495 GLU A CA 1
ATOM 1342 C C . GLU B 1 27 ? 21.292 -10.523 -12.244 1.00 5.32 495 GLU A C 1
ATOM 1343 O O . GLU B 1 27 ? 20.988 -9.650 -13.072 1.00 5.06 495 GLU A O 1
ATOM 1355 N N . ALA B 1 28 ? 20.538 -11.601 -11.979 1.00 5.67 496 ALA A N 1
ATOM 1356 C CA . ALA B 1 28 ? 19.198 -11.766 -12.520 1.00 4.87 496 ALA A CA 1
ATOM 1357 C C . ALA B 1 28 ? 18.260 -10.817 -11.799 1.00 4.84 496 ALA A C 1
ATOM 1358 O O . ALA B 1 28 ? 18.322 -10.673 -10.573 1.00 5.70 496 ALA A O 1
ATOM 1365 N N . VAL B 1 29 ? 17.422 -10.131 -12.591 1.00 4.37 497 VAL A N 1
ATOM 1366 C CA . VAL B 1 29 ? 16.422 -9.181 -12.109 1.00 4.13 497 VAL A CA 1
ATOM 1367 C C . VAL B 1 29 ? 15.072 -9.535 -12.762 1.00 4.79 497 VAL A C 1
ATOM 1368 O O . VAL B 1 29 ? 14.991 -9.613 -13.995 1.00 4.94 497 VAL A O 1
ATOM 1381 N N . LYS B 1 30 ? 14.017 -9.730 -11.933 1.00 3.82 498 LYS A N 1
ATOM 1382 C CA . LYS B 1 30 ? 12.651 -9.920 -12.434 1.00 4.29 498 LYS A CA 1
ATOM 1383 C C . LYS B 1 30 ? 11.955 -8.559 -12.406 1.00 4.47 498 LYS A C 1
ATOM 1384 O O . LYS B 1 30 ? 11.748 -7.995 -11.328 1.00 4.67 498 LYS A O 1
ATOM 1403 N N . VAL B 1 31 ? 11.624 -8.011 -13.589 1.00 3.97 499 VAL A N 1
ATOM 1404 C CA . VAL B 1 31 ? 11.034 -6.664 -13.665 1.00 4.08 499 VAL A CA 1
ATOM 1405 C C . VAL B 1 31 ? 9.522 -6.735 -13.455 1.00 4.08 499 VAL A C 1
ATOM 1406 O O . VAL B 1 31 ? 8.824 -7.460 -14.155 1.00 4.49 499 VAL A O 1
ATOM 1419 N N . LEU B 1 32 ? 9.027 -5.982 -12.460 1.00 4.41 500 LEU A N 1
ATOM 1420 C CA . LEU B 1 32 ? 7.626 -6.020 -12.037 1.00 4.81 500 LEU A CA 1
ATOM 1421 C C . LEU B 1 32 ? 6.803 -4.843 -12.555 1.00 5.54 500 LEU A C 1
ATOM 1422 O O . LEU B 1 32 ? 5.664 -5.030 -12.985 1.00 5.25 500 LEU A O 1
ATOM 1438 N N . SER B 1 33 ? 7.317 -3.625 -12.414 1.00 4.56 501 SER A N 1
ATOM 1439 C CA . SER B 1 33 ? 6.521 -2.440 -12.699 1.00 4.59 501 SER A CA 1
ATOM 1440 C C . SER B 1 33 ? 7.451 -1.262 -12.966 1.00 4.86 501 SER A C 1
ATOM 1441 O O . SER B 1 33 ? 8.664 -1.359 -12.781 1.00 4.58 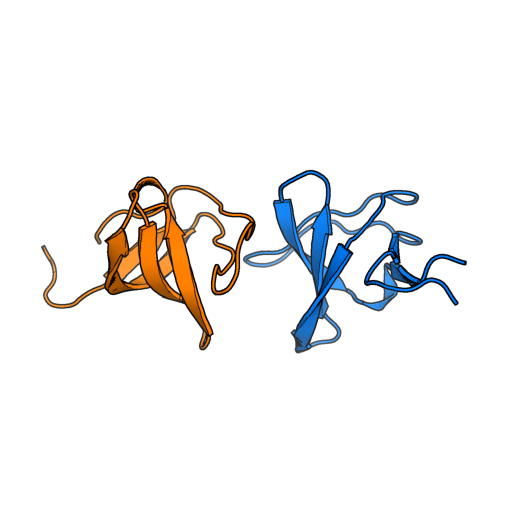501 SER A O 1
ATOM 1449 N N . ILE B 1 34 ? 6.855 -0.143 -13.410 1.00 4.85 502 ILE A N 1
ATOM 1450 C CA . ILE B 1 34 ? 7.611 1.058 -13.720 1.00 4.79 502 ILE A CA 1
ATOM 1451 C C . ILE B 1 34 ? 7.196 2.198 -12.792 1.00 5.87 502 ILE A C 1
ATOM 1452 O O . ILE B 1 34 ? 6.058 2.281 -12.338 1.00 6.41 502 ILE A O 1
ATOM 1468 N N . GLY B 1 35 ? 8.164 3.050 -12.468 1.00 5.96 503 GLY A N 1
ATOM 1469 C CA . GLY B 1 35 ? 7.952 4.205 -11.637 1.00 10.61 503 GLY A CA 1
ATOM 1470 C C . GLY B 1 35 ? 8.315 5.491 -12.324 1.00 6.00 503 GLY A C 1
ATOM 1471 O O . GLY B 1 35 ? 8.493 5.538 -13.507 1.00 8.15 503 GLY A O 1
ATOM 1475 N N . GLU B 1 36 ? 8.450 6.553 -11.556 1.00 7.84 504 GLU A N 1
ATOM 1476 C CA . GLU B 1 36 ? 8.827 7.864 -12.029 1.00 8.57 504 GLU A CA 1
ATOM 1477 C C . GLU B 1 36 ? 10.351 8.010 -12.029 1.00 7.31 504 GLU A C 1
ATOM 1478 O O . GLU B 1 36 ? 11.087 7.164 -11.517 1.00 6.79 504 GLU A O 1
ATOM 1490 N N . GLY B 1 37 ? 10.827 9.093 -12.644 1.00 9.56 505 GLY A N 1
ATOM 1491 C CA . GLY B 1 37 ? 12.244 9.436 -12.623 1.00 8.60 505 GLY A CA 1
ATOM 1492 C C . GLY B 1 37 ? 13.203 8.440 -13.243 1.00 8.26 505 GLY A C 1
ATOM 1493 O O . GLY B 1 37 ? 14.382 8.382 -12.850 1.00 8.82 505 GLY A O 1
ATOM 1497 N N . GLY B 1 38 ? 12.725 7.637 -14.180 1.00 8.15 506 GLY A N 1
ATOM 1498 C CA . GLY B 1 38 ? 13.513 6.593 -14.807 1.00 6.92 506 GLY A CA 1
ATOM 1499 C C . GLY B 1 38 ? 13.780 5.346 -13.957 1.00 5.57 506 GLY A C 1
ATOM 1500 O O . GLY B 1 38 ? 14.647 4.542 -14.314 1.00 6.67 506 GLY A O 1
ATOM 1504 N N . PHE B 1 39 ? 13.057 5.149 -12.852 1.00 4.63 507 PHE A N 1
ATOM 1505 C CA . PHE B 1 39 ? 13.167 3.966 -12.024 1.00 4.40 507 PHE A CA 1
ATOM 1506 C C . PHE B 1 39 ? 12.141 2.893 -12.430 1.00 4.06 507 PHE A C 1
ATOM 1507 O O . PHE B 1 39 ? 11.035 3.208 -12.833 1.00 5.71 507 PHE A O 1
ATOM 1524 N N . TRP B 1 40 ? 12.565 1.635 -12.349 1.00 3.71 508 TRP A N 1
ATOM 1525 C CA . TRP B 1 40 ? 11.733 0.447 -12.426 1.00 3.56 508 TRP A CA 1
ATOM 1526 C C . TRP B 1 40 ? 11.811 -0.313 -11.098 1.00 4.09 508 TRP A C 1
ATOM 1527 O O . TRP B 1 40 ? 12.720 -0.077 -10.251 1.00 4.84 508 TRP A O 1
ATOM 1548 N N . GLU B 1 41 ? 10.817 -1.176 -10.894 1.00 3.30 509 GLU A N 1
ATOM 1549 C CA . GLU B 1 41 ? 10.721 -2.037 -9.720 1.00 3.99 509 GLU A CA 1
ATOM 1550 C C . GLU B 1 41 ? 10.968 -3.481 -10.139 1.00 3.57 509 GLU A C 1
ATOM 1551 O O . GLU B 1 41 ? 10.422 -3.948 -11.131 1.00 4.08 509 GLU A O 1
ATOM 1563 N N . GLY B 1 42 ? 11.783 -4.165 -9.373 1.00 3.77 510 GLY A N 1
ATOM 1564 C CA . GLY B 1 42 ? 12.086 -5.543 -9.673 1.00 4.33 510 GLY A CA 1
ATOM 1565 C C . GLY B 1 42 ? 12.538 -6.302 -8.452 1.00 4.49 510 GLY A C 1
ATOM 1566 O O . GLY B 1 42 ? 12.764 -5.735 -7.379 1.00 4.35 510 GLY A O 1
ATOM 1570 N N . THR B 1 43 ? 12.676 -7.622 -8.655 1.00 4.48 511 THR A N 1
ATOM 1571 C CA . THR B 1 43 ? 13.038 -8.577 -7.608 1.00 4.83 511 THR A CA 1
ATOM 1572 C C . THR B 1 43 ? 14.404 -9.201 -7.906 1.00 5.91 511 THR A C 1
ATOM 1573 O O . THR B 1 43 ? 14.640 -9.708 -9.026 1.00 4.75 511 THR A O 1
ATOM 1584 N N . VAL B 1 44 ? 15.286 -9.176 -6.880 1.00 4.63 512 VAL A N 1
ATOM 1585 C CA . VAL B 1 44 ? 16.573 -9.798 -6.910 1.00 4.53 512 VAL A CA 1
ATOM 1586 C C . VAL B 1 44 ? 16.685 -10.613 -5.650 1.00 5.64 512 VAL A C 1
ATOM 1587 O O . VAL B 1 44 ? 16.645 -10.043 -4.569 1.00 5.55 512 VAL A O 1
ATOM 1600 N N . LYS B 1 45 ? 16.832 -11.939 -5.776 1.00 6.20 513 LYS A N 1
ATOM 1601 C CA . LYS B 1 45 ? 17.129 -12.842 -4.621 1.00 9.57 513 LYS A CA 1
ATOM 1602 C C . LYS B 1 45 ? 16.301 -12.495 -3.382 1.00 6.86 513 LYS A C 1
ATOM 1603 O O . LYS B 1 45 ? 16.812 -12.228 -2.289 1.00 10.17 513 LYS A O 1
ATOM 1622 N N . GLY B 1 46 ? 15.002 -12.513 -3.568 1.00 8.44 514 GLY A N 1
ATOM 1623 C CA . GLY B 1 46 ? 14.088 -12.318 -2.453 1.00 8.54 514 GLY A CA 1
ATOM 1624 C C . GLY B 1 46 ? 13.855 -10.920 -1.925 1.00 6.05 514 GLY A C 1
ATOM 1625 O O . GLY B 1 46 ? 13.130 -10.777 -0.941 1.00 7.27 514 GLY A O 1
ATOM 1629 N N . ARG B 1 47 ? 14.431 -9.899 -2.528 1.00 5.35 515 ARG A N 1
ATOM 1630 C CA . ARG B 1 47 ? 14.129 -8.503 -2.241 1.00 4.71 515 ARG A CA 1
ATOM 1631 C C . ARG B 1 47 ? 13.571 -7.786 -3.476 1.00 5.65 515 ARG A C 1
ATOM 1632 O O . ARG B 1 47 ? 14.075 -7.959 -4.581 1.00 5.68 515 ARG A O 1
ATOM 1653 N N . THR B 1 48 ? 12.536 -6.972 -3.274 1.00 3.69 516 THR A N 1
ATOM 1654 C CA . THR B 1 48 ? 11.931 -6.187 -4.338 1.00 5.01 516 THR A CA 1
ATOM 1655 C C . THR B 1 48 ? 12.102 -4.723 -4.034 1.00 3.96 516 THR A C 1
ATOM 1656 O O . THR B 1 48 ? 11.870 -4.299 -2.911 1.00 5.16 516 THR A O 1
ATOM 1667 N N . GLY B 1 49 ? 12.469 -3.964 -5.055 1.00 3.95 517 GLY A N 1
ATOM 1668 C CA . GLY B 1 49 ? 12.586 -2.539 -4.892 1.00 4.55 517 GLY A CA 1
ATOM 1669 C C . GLY B 1 49 ? 12.978 -1.848 -6.178 1.00 3.81 517 GLY A C 1
ATOM 1670 O O . GLY B 1 49 ? 12.941 -2.414 -7.263 1.00 3.84 517 GLY A O 1
ATOM 1674 N N . TRP B 1 50 ? 13.322 -0.571 -6.006 1.00 4.19 518 TRP A N 1
ATOM 1675 C CA . TRP B 1 50 ? 13.502 0.395 -7.107 1.00 4.13 518 TRP A CA 1
ATOM 1676 C C . TRP B 1 50 ? 14.980 0.484 -7.528 1.00 4.08 518 TRP A C 1
ATOM 1677 O O . TRP B 1 50 ? 15.885 0.481 -6.688 1.00 4.23 518 TRP A O 1
ATOM 1698 N N . PHE B 1 51 ? 15.195 0.643 -8.837 1.00 3.39 519 PHE A N 1
ATOM 1699 C CA . PHE B 1 51 ? 16.523 0.878 -9.386 1.00 3.50 519 PHE A CA 1
ATOM 1700 C C . PHE B 1 51 ? 16.341 1.608 -10.698 1.00 3.90 519 PHE A C 1
ATOM 1701 O O . PHE B 1 51 ? 15.264 1.533 -11.299 1.00 3.81 519 PHE A O 1
ATOM 1718 N N . PRO B 1 52 ? 17.379 2.289 -11.198 1.00 4.05 520 PRO A N 1
ATOM 1719 C CA . PRO B 1 52 ? 17.242 2.938 -12.525 1.00 3.97 520 PRO A CA 1
ATOM 1720 C C . PRO B 1 52 ? 17.046 1.890 -13.629 1.00 3.94 520 PRO A C 1
ATOM 1721 O O . PRO B 1 52 ? 17.777 0.891 -13.708 1.00 4.17 520 PRO A O 1
ATOM 1732 N N . ALA B 1 53 ? 16.072 2.135 -14.499 1.00 3.88 521 ALA A N 1
ATOM 1733 C CA . ALA B 1 53 ? 15.821 1.234 -15.610 1.00 3.97 521 ALA A CA 1
ATOM 1734 C C . ALA B 1 53 ? 17.049 0.984 -16.456 1.00 5.20 521 ALA A C 1
ATOM 1735 O O . ALA B 1 53 ? 17.232 -0.115 -16.999 1.00 4.68 521 ALA A O 1
ATOM 1742 N N . ASP B 1 54 ? 17.880 2.011 -16.625 1.00 4.62 522 ASP A N 1
ATOM 1743 C CA . ASP B 1 54 ? 19.081 1.893 -17.466 1.00 4.26 522 ASP A CA 1
ATOM 1744 C C . ASP B 1 54 ? 20.102 0.930 -16.893 1.00 4.25 522 ASP A C 1
ATOM 1745 O O . ASP B 1 54 ? 21.033 0.563 -17.600 1.00 5.30 522 ASP A O 1
ATOM 1754 N N . CYS B 1 55 ? 19.890 0.428 -15.689 1.00 3.10 523 CYS A N 1
ATOM 1755 C CA . CYS B 1 55 ? 20.753 -0.616 -15.163 1.00 3.92 523 CYS A CA 1
ATOM 1756 C C . CYS B 1 55 ? 20.497 -2.010 -15.730 1.00 3.52 523 CYS A C 1
ATOM 1757 O O . CYS B 1 55 ? 21.334 -2.892 -15.513 1.00 4.20 523 CYS A O 1
ATOM 1765 N N . VAL B 1 56 ? 19.347 -2.265 -16.386 1.00 3.52 524 VAL A N 1
ATOM 1766 C CA . VAL B 1 56 ? 18.938 -3.627 -16.719 1.00 3.32 524 VAL A CA 1
ATOM 1767 C C . VAL B 1 56 ? 18.646 -3.763 -18.202 1.00 3.45 524 VAL A C 1
ATOM 1768 O O . VAL B 1 56 ? 18.258 -2.814 -18.870 1.00 3.73 524 VAL A O 1
ATOM 1781 N N . GLU B 1 57 ? 18.804 -4.994 -18.692 1.00 3.83 525 GLU A N 1
ATOM 1782 C CA . GLU B 1 57 ? 18.507 -5.412 -20.056 1.00 3.62 525 GLU A CA 1
ATOM 1783 C C . GLU B 1 57 ? 17.783 -6.760 -20.075 1.00 4.36 525 GLU A C 1
ATOM 1784 O O . GLU B 1 57 ? 18.099 -7.646 -19.299 1.00 3.86 525 GLU A O 1
ATOM 1796 N N . GLU B 1 58 ? 16.837 -6.921 -21.007 1.00 3.77 526 GLU A N 1
ATOM 1797 C CA . GLU B 1 58 ? 16.113 -8.173 -21.109 1.00 3.47 526 GLU A CA 1
ATOM 1798 C C . GLU B 1 58 ? 17.020 -9.308 -21.618 1.00 4.75 526 GLU A C 1
ATOM 1799 O O . GLU B 1 58 ? 17.857 -9.123 -22.504 1.00 4.15 526 GLU A O 1
ATOM 1811 N N . VAL B 1 59 ? 16.828 -10.494 -21.043 1.00 4.69 527 VAL A N 1
ATOM 1812 C CA . VAL B 1 59 ? 17.613 -11.649 -21.399 1.00 4.93 527 VAL A CA 1
ATOM 1813 C C . VAL B 1 59 ? 17.285 -12.106 -22.808 1.00 6.40 527 VAL A C 1
ATOM 1814 O O . VAL B 1 59 ? 16.161 -11.970 -23.277 1.00 8.05 527 VAL A O 1
ATOM 1827 N N . GLN B 1 60 ? 18.288 -12.657 -23.481 1.00 6.91 528 GLN A N 1
ATOM 1828 C CA . GLN B 1 60 ? 18.135 -13.272 -24.780 1.00 7.41 528 GLN A CA 1
ATOM 1829 C C . GLN B 1 60 ? 18.686 -14.638 -24.839 1.00 22.09 528 GLN A C 1
ATOM 1830 O O . GLN B 1 60 ? 18.311 -15.286 -25.823 1.00 27.44 528 GLN A O 1
#

Nearest PDB structures (foldseek):
  5o99-assembly1_B  TM=1.017E+00  e=2.507E-10  Rattus norvegicus
  6cpj-assembly1_A  TM=8.852E-01  e=1.022E-07  Rattus norvegicus
  5sxp-assembly2_D  TM=8.977E-01  e=7.385E-05  Homo sapiens
  6b27-assembly4_D  TM=9.167E-01  e=1.386E-04  Homo sapiens
  2drm-assembly1_A  TM=8.748E-01  e=2.191E-04  Acanthamoeba

Foldseek 3Di:
DDPFFWKFFCDWDDDDDPFDDTHDGGFIWGWDACDPDQWTWTDGPHGIGIDHPVRIDHD/DDPAQWKFFCDWDDDDDPFDDTHDGGFIWRWDADDPPQWTWTDGPHGIGIDHPVRIDHDD

GO terms:
  GO:0060170 ciliary membrane (C, IDA)
  GO:0014069 postsynaptic density (C, IDA)
  GO:0005515 protein binding (F, IPI)
  GO:0008270 zinc ion binding (F, IDA)
  GO:0042802 identical protein binding (F, IDA)
  GO:0044877 protein-containing complex binding (F, IDA)
  GO:1900451 positive regulation of glutamate receptor signaling pathway (P, IMP)
  GO:0001664 G protein-coupled receptor binding (F, IPI)
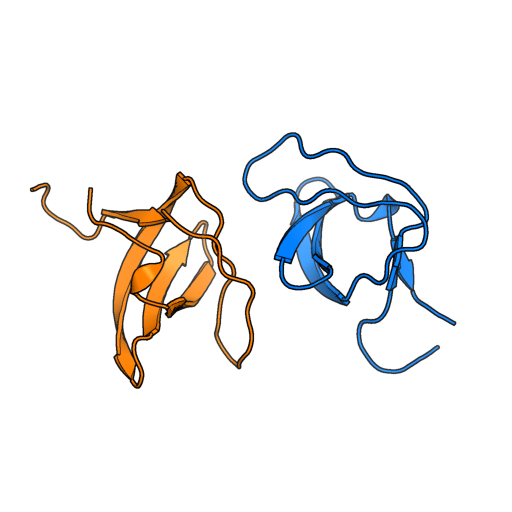  GO:0017124 SH3 domain binding (F, IPI)
  GO:0042802 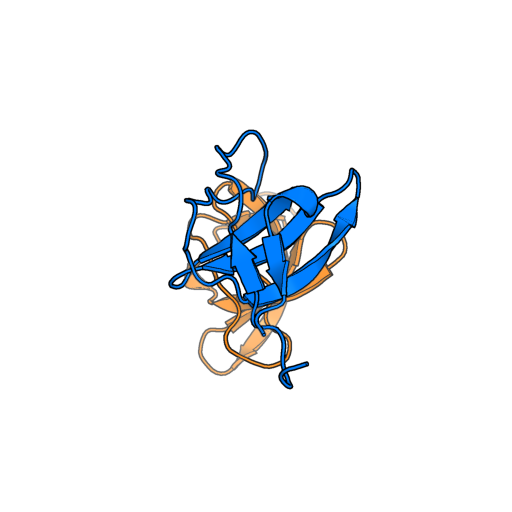identical protein binding (F, IPI)
  GO:0030160 synaptic receptor adaptor activity (F, IDA)
  GO:0097110 scaffold protein binding (F, IPI)
  GO:0098919 structural constituent of postsynaptic density (F, IDA)
  GO:0098919 structural constituent of postsynaptic density (F, IMP)
  GO:0098978 glutamatergic synapse (C, IDA)
  GO:0098978 glutamatergic synapse (C, IMP)
  GO:0014069 postsynaptic density (C, IMP)
  GO:0099175 regulation of postsynapse organization (P, IDA)
  GO:0099175 regulation of postsynapse organization (P, IMP)
  GO:0099092 postsynaptic density, intracellular component (C, IDA)

Secondary structure (DSSP, 8-state):
--SS-EEEESS-B---STTB--B-TT-EEEEEEE-STTEEEEEETTEEEEEEGGGEEE--/--SS-EEEESS-B---STTB--B-TT-EEEEEEE-STTEEEEEETTEEEEEEGGGEEE-

InterPro domains:
  IPR001452 SH3 domain [PF07653] (475-527)
  IPR001452 SH3 domain [PS50002] (470-529)
  IPR001452 SH3 domain [SM00326] (473-528)
  IPR001478 PDZ domain [PS50106] (570-664)
  IPR001478 PDZ domain [SM00228] (579-664)
  IPR001660 Sterile alpha motif domain [PF00536] (1676-1737)
  IPR001660 Sterile alpha motif domain [PS50105] (1677-1740)
  IPR001660 Sterile alpha motif domain [SM00454] (1674-1740)
  IPR002110 Ankyrin repeat [PF12796] (123-213)
  IPR002110 Ankyrin repeat [PF12796] (254-336)
  IPR002110 Ankyrin repeat [PS50088] (148-181)
  IPR002110 Ankyrin repeat [PS50088] (182-214)
  IPR002110 Ankyrin repeat [PS50088] (249-281)
  IPR002110 Ankyrin repeat [PS50088] (282-314)
  IPR002110 Ankyrin repeat [SM00248] (182-211)
  IPR002110 Ankyrin repeat [SM00248] (215-245)
  IPR002110 Ankyrin repeat [SM00248] (249-278)
  IPR002110 Ankyrin repeat [SM00248] (282-311)
  IPR002110 Ankyrin repeat [SM00248] (315-345)
  IPR013761 Sterile alpha motif/pointed domain superfamily [G3DSA:1.10.150.50] (1674-1740)

Solvent-accessible surface area: 7458 Å² total; per-residue (Å²): 147,74,125,64,122,127,31,62,1,74,102,62,20,11,35,146,42,182,43,32,13,9,0,23,194,40,8,75,2,117,8,74,46,127,31,158,54,50,61,72,41,0,39,15,151,76,90,70,4,82,0,32,22,96,2,7,103,114,87,128,56,121,65,122,122,30,61,1,72,110,69,20,77,66,147,42,90,9,32,9,31,0,100,200,48,30,72,3,118,8,58,37,131,32,164,75,52,56,71,3,0,32,14,175,58,138,3,0,57,0,29,22,98,3,7,103,90,34,163

Radius of gyration: 15.3 Å; Cα contacts (8 Å, |Δi|>4): 283; chains: 2; bounding box: 35×26×47 Å

Sequence (119 aa):
SVPGRKFIAVKAHSPPQGEGEIPPLHRGEAVKVLSIGEGGFWEGTVKGRTGWFPADCVEEEVSVPGRKKFIAVKAHSPQGEGEIPLHRGEAVKVLSIGEGGFWEGTVKGRTGWFPADCVEEVQ

CATH classification: 2.30.30.40

Organism: Rattus norvegicus (NCBI:txid10116)